Protein AF-0000000066293257 (afdb_homodimer)

Organism: Methanocaldococcus jannaschii (strain ATCC 43067 / DSM 2661 / JAL-1 / JCM 10045 / NBRC 100440) (NCBI:txid243232)

Foldseek 3Di:
DDDCVVVLQVLLVVVLVVQVVHKDWLVVSQVVVVVVVDDSVSNVSSLVVCVVVVQKDWDDDDPIIMIHGD/DDDCVVVLQVLLVVVLVVQVVHKDWLVVSQVVVVVVVDDSVSNVSSLVVCVVVVQKDWDDDDNIIMIHGD

Solvent-accessible surface area (backbone atoms only — not comparable to full-atom values): 7251 Å² total; per-residue (Å²): 118,45,78,41,62,65,57,27,54,52,47,27,53,51,51,54,56,57,30,73,78,37,67,42,37,56,68,54,52,42,53,58,40,39,77,74,69,45,53,64,66,46,51,36,15,9,50,17,30,37,42,67,72,61,49,40,41,47,31,38,46,92,92,40,46,38,36,30,65,99,117,45,76,41,61,65,58,25,52,53,47,26,54,52,50,54,55,59,28,73,78,37,68,43,37,54,68,56,51,42,53,57,40,40,75,74,68,45,55,63,65,45,50,36,16,8,49,17,31,36,43,67,70,61,49,38,42,48,30,40,46,91,93,40,45,40,35,30,66,98

InterPro domains:
  IPR019707 MJ1608-like [PF10771] (1-69)
  IPR036388 Winged helix-like DNA-binding domain superfamily [G3DSA:1.10.10.10] (3-70)

Radius of gyration: 13.83 Å; Cα contacts (8 Å, |Δi|>4): 233; chains: 2; bounding box: 32×34×28 Å

Secondary structure (DSSP, 8-state):
-EE-HHHHHHHHHHHHHHHHT--EEHHHHHHHHHHTT--HHHHHHHHHHHHHTT-EEEEEETTEEEEEE-/-EE-HHHHHHHHHHHHHHHHT--EEHHHHHHHHHHTT--HHHHHHHHHHHHHTT-EEEEEETTEEEEEE-

Structure (mmCIF, N/CA/C/O backbone):
data_AF-0000000066293257-model_v1
#
loop_
_entity.id
_entity.type
_entity.pdbx_description
1 polymer 'Uncharacterized protein MJ1608'
#
loop_
_atom_site.group_PDB
_atom_site.id
_atom_site.type_symbol
_atom_site.label_atom_id
_atom_site.label_alt_id
_atom_site.label_comp_id
_atom_site.label_asym_id
_atom_site.label_entity_id
_atom_site.label_seq_id
_atom_site.pdbx_PDB_ins_code
_atom_site.Cartn_x
_atom_site.Cartn_y
_atom_site.Cartn_z
_atom_site.occupancy
_atom_site.B_iso_or_equiv
_atom_site.auth_seq_id
_atom_site.auth_comp_id
_atom_site.auth_asym_id
_atom_site.auth_atom_id
_atom_site.pdbx_PDB_model_num
ATOM 1 N N . MET A 1 1 ? -10.367 -17.906 -3.75 1 82 1 MET A N 1
ATOM 2 C CA . MET A 1 1 ? -9.578 -16.688 -3.586 1 82 1 MET A CA 1
ATOM 3 C C . MET A 1 1 ? -10.359 -15.461 -4.047 1 82 1 MET A C 1
ATOM 5 O O . MET A 1 1 ? -11.133 -15.539 -5.004 1 82 1 MET A O 1
ATOM 9 N N . GLU A 1 2 ? -10.383 -14.469 -3.176 1 92.44 2 GLU A N 1
ATOM 10 C CA . GLU A 1 2 ? -11.102 -13.234 -3.463 1 92.44 2 GLU A CA 1
ATOM 11 C C . GLU A 1 2 ? -10.148 -12.133 -3.916 1 92.44 2 GLU A C 1
ATOM 13 O O . GLU A 1 2 ? -9.062 -11.969 -3.344 1 92.44 2 GLU A O 1
ATOM 18 N N . ASP A 1 3 ? -10.531 -11.43 -5.047 1 95.06 3 ASP A N 1
ATOM 19 C CA . ASP A 1 3 ? -9.742 -10.289 -5.508 1 95.06 3 ASP A CA 1
ATOM 20 C C . ASP A 1 3 ? -9.969 -9.07 -4.617 1 95.06 3 ASP A C 1
ATOM 22 O O . ASP A 1 3 ? -11.102 -8.625 -4.434 1 95.06 3 ASP A O 1
ATOM 26 N N . MET A 1 4 ? -8.898 -8.531 -4.18 1 95.44 4 MET A N 1
ATOM 27 C CA . MET A 1 4 ? -9 -7.469 -3.182 1 95.44 4 MET A CA 1
ATOM 28 C C . MET A 1 4 ? -8.867 -6.094 -3.83 1 95.44 4 MET A C 1
ATOM 30 O O . MET A 1 4 ? -8.797 -5.078 -3.137 1 95.44 4 MET A O 1
ATOM 34 N N . TRP A 1 5 ? -8.883 -5.98 -5.078 1 95.81 5 TRP A N 1
ATOM 35 C CA . TRP A 1 5 ? -8.688 -4.738 -5.82 1 95.81 5 TRP A CA 1
ATOM 36 C C . TRP A 1 5 ? -9.75 -3.709 -5.449 1 95.81 5 TRP A C 1
ATOM 38 O O . TRP A 1 5 ? -9.438 -2.551 -5.168 1 95.81 5 TRP A O 1
ATOM 48 N N . GLY A 1 6 ? -10.961 -4.113 -5.473 1 95.69 6 GLY A N 1
ATOM 49 C CA . GLY A 1 6 ? -12.047 -3.227 -5.105 1 95.69 6 GLY A CA 1
ATOM 50 C C . GLY A 1 6 ? -11.953 -2.727 -3.676 1 95.69 6 GLY A C 1
ATOM 51 O O . GLY A 1 6 ? -12.234 -1.558 -3.4 1 95.69 6 GLY A O 1
ATOM 52 N N . LYS A 1 7 ? -11.586 -3.617 -2.779 1 96.12 7 LYS A N 1
ATOM 53 C CA . LYS A 1 7 ? -11.461 -3.264 -1.368 1 96.12 7 LYS A CA 1
ATOM 54 C C . LYS A 1 7 ? -10.352 -2.244 -1.151 1 96.12 7 LYS A C 1
ATOM 56 O O . LYS A 1 7 ? -10.492 -1.323 -0.345 1 96.12 7 LYS A O 1
ATOM 61 N N . ILE A 1 8 ? -9.266 -2.426 -1.868 1 97.69 8 ILE A N 1
ATOM 62 C CA . ILE A 1 8 ? -8.156 -1.488 -1.782 1 97.69 8 ILE A CA 1
ATOM 63 C C . ILE A 1 8 ? -8.602 -0.108 -2.256 1 97.69 8 ILE A C 1
ATOM 65 O O . ILE A 1 8 ? -8.336 0.899 -1.598 1 97.69 8 ILE A O 1
ATOM 69 N N . GLY A 1 9 ? -9.305 -0.04 -3.311 1 97.25 9 GLY A N 1
ATOM 70 C CA . GLY A 1 9 ? -9.828 1.212 -3.838 1 97.25 9 GLY A CA 1
ATOM 71 C C . GLY A 1 9 ? -10.812 1.888 -2.906 1 97.25 9 GLY A C 1
ATOM 72 O O . GLY A 1 9 ? -10.766 3.105 -2.723 1 97.25 9 GLY A O 1
ATOM 73 N N . GLU A 1 10 ? -11.68 1.095 -2.416 1 97.44 10 GLU A N 1
ATOM 74 C CA . GLU A 1 10 ? -12.648 1.617 -1.458 1 97.44 10 GLU A CA 1
ATOM 75 C C . GLU A 1 10 ? -11.953 2.217 -0.24 1 97.44 10 GLU A C 1
ATOM 77 O O . GLU A 1 10 ? -12.305 3.314 0.203 1 97.44 10 GLU A O 1
ATOM 82 N N . THR A 1 11 ? -11.039 1.456 0.266 1 98.06 11 THR A N 1
ATOM 83 C CA . THR A 1 11 ? -10.289 1.913 1.431 1 98.06 11 THR A CA 1
ATOM 84 C C . THR A 1 11 ? -9.531 3.197 1.113 1 98.06 11 THR A C 1
ATOM 86 O O . THR A 1 11 ? -9.414 4.086 1.963 1 98.06 11 THR A O 1
ATOM 89 N N . ALA A 1 12 ? -9.047 3.287 -0.083 1 98.19 12 ALA A N 1
ATOM 90 C CA . ALA A 1 12 ? -8.375 4.504 -0.527 1 98.19 12 ALA A CA 1
ATOM 91 C C . ALA A 1 12 ? -9.297 5.715 -0.42 1 98.19 12 ALA A C 1
ATOM 93 O O . ALA A 1 12 ? -8.875 6.789 0.009 1 98.19 12 ALA A O 1
ATOM 94 N N . GLY A 1 13 ? -10.508 5.516 -0.841 1 97.81 13 GLY A N 1
ATOM 95 C CA . GLY A 1 13 ? -11.484 6.586 -0.717 1 97.81 13 GLY A CA 1
ATOM 96 C C . GLY A 1 13 ? -11.695 7.039 0.715 1 97.81 13 GLY A C 1
ATOM 97 O O . GLY A 1 13 ? -11.781 8.234 0.986 1 97.81 13 GLY A O 1
ATOM 98 N N . LYS A 1 14 ? -11.742 6.098 1.569 1 97.81 14 LYS A N 1
ATOM 99 C CA . LYS A 1 14 ? -11.938 6.398 2.984 1 97.81 14 LYS A CA 1
ATOM 100 C C . LYS A 1 14 ? -10.75 7.18 3.547 1 97.81 14 LYS A C 1
ATOM 102 O O . LYS A 1 14 ? -10.93 8.141 4.297 1 97.81 14 LYS A O 1
ATOM 107 N N . ILE A 1 15 ? -9.594 6.773 3.203 1 98.44 15 ILE A N 1
ATOM 108 C CA . ILE A 1 15 ? -8.383 7.434 3.676 1 98.44 15 ILE A CA 1
ATOM 109 C C . ILE A 1 15 ? -8.352 8.875 3.176 1 98.44 15 ILE A C 1
ATOM 111 O O . ILE A 1 15 ? -8.023 9.797 3.932 1 98.44 15 ILE A O 1
ATOM 115 N N . TYR A 1 16 ? -8.688 9.031 1.941 1 98.19 16 TYR A N 1
ATOM 116 C CA . TYR A 1 16 ? -8.711 10.367 1.361 1 98.19 16 TYR A CA 1
ATOM 117 C C . TYR A 1 16 ? -9.625 11.289 2.164 1 98.19 16 TYR A C 1
ATOM 119 O O . TYR A 1 16 ? -9.25 12.422 2.48 1 98.19 16 TYR A O 1
ATOM 127 N N . HIS A 1 17 ? -10.719 10.75 2.533 1 97.5 17 HIS A N 1
ATOM 128 C CA . HIS A 1 17 ? -11.672 11.531 3.312 1 97.5 17 HIS A CA 1
ATOM 129 C C . HIS A 1 17 ? -11.125 11.844 4.699 1 97.5 17 HIS A C 1
ATOM 131 O O . HIS A 1 17 ? -11.297 12.961 5.203 1 97.5 17 HIS A O 1
ATOM 137 N N . LEU A 1 18 ? -10.547 10.883 5.285 1 97.12 18 LEU A N 1
ATOM 138 C CA . LEU A 1 18 ? -9.945 11.07 6.598 1 97.12 18 LEU A CA 1
ATOM 139 C C . LEU A 1 18 ? -8.922 12.195 6.574 1 97.12 18 LEU A C 1
ATOM 141 O O . LEU A 1 18 ? -8.828 12.984 7.52 1 97.12 18 LEU A O 1
ATOM 145 N N . LEU A 1 19 ? -8.219 12.328 5.543 1 97.88 19 LEU A N 1
ATOM 146 C CA . LEU A 1 19 ? -7.121 13.281 5.418 1 97.88 19 LEU A CA 1
ATOM 147 C C . LEU A 1 19 ? -7.648 14.68 5.113 1 97.88 19 LEU A C 1
ATOM 149 O O . LEU A 1 19 ? -6.918 15.664 5.258 1 97.88 19 LEU A O 1
ATOM 153 N N . GLU A 1 20 ? -8.922 14.766 4.625 1 96.75 20 GLU A N 1
ATOM 154 C CA . GLU A 1 20 ? -9.547 16.062 4.426 1 96.75 20 GLU A CA 1
ATOM 155 C C . GLU A 1 20 ? -9.578 16.875 5.727 1 96.75 20 GLU A C 1
ATOM 157 O O . GLU A 1 20 ? -9.547 18.094 5.703 1 96.75 20 GLU A O 1
ATOM 162 N N . GLY A 1 21 ? -9.469 16.172 6.789 1 95.88 21 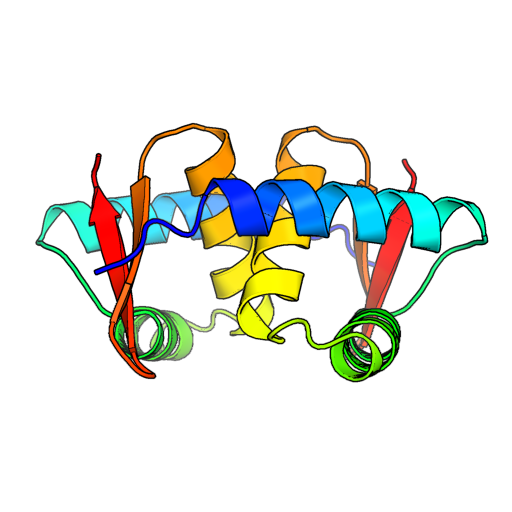GLY A N 1
ATOM 163 C CA . GLY A 1 21 ? -9.492 16.812 8.094 1 95.88 21 GLY A CA 1
ATOM 164 C C . GLY A 1 21 ? -8.117 17.188 8.602 1 95.88 21 GLY A C 1
ATOM 165 O O . GLY A 1 21 ? -7.973 17.719 9.703 1 95.88 21 GLY A O 1
ATOM 166 N N . GLY A 1 22 ? -7.109 16.828 7.914 1 97.25 22 GLY A N 1
ATOM 167 C CA . GLY A 1 22 ? -5.742 17.141 8.297 1 97.25 22 GLY A CA 1
ATOM 168 C C . GLY A 1 22 ? -4.797 15.961 8.141 1 97.25 22 GLY A C 1
ATOM 169 O O . GLY A 1 22 ? -5.242 14.82 7.973 1 97.25 22 GLY A O 1
ATOM 170 N N . GLU A 1 23 ? -3.635 16.359 8.227 1 97.31 23 GLU A N 1
ATOM 171 C CA . GLU A 1 23 ? -2.627 15.305 8.102 1 97.31 23 GLU A CA 1
ATOM 172 C C . GLU A 1 23 ? -2.73 14.305 9.25 1 97.31 23 GLU A C 1
ATOM 174 O O . GLU A 1 23 ? -3.158 14.656 10.352 1 97.31 23 GLU A O 1
ATOM 179 N N . LYS A 1 24 ? -2.393 13.07 8.984 1 97.69 24 LYS A N 1
ATOM 180 C CA . LYS A 1 24 ? -2.406 12 9.984 1 97.69 24 LYS A CA 1
ATOM 181 C C . LYS A 1 24 ? -1.207 11.078 9.812 1 97.69 24 LYS A C 1
ATOM 183 O O . LYS A 1 24 ? -0.649 10.969 8.719 1 97.69 24 LYS A O 1
ATOM 188 N N . SER A 1 25 ? -0.883 10.445 10.914 1 97.5 25 SER A N 1
ATOM 189 C CA . SER A 1 25 ? 0.163 9.438 10.828 1 97.5 25 SER A CA 1
ATOM 190 C C . SER A 1 25 ? -0.392 8.109 10.32 1 97.5 25 SER A C 1
ATOM 192 O O . SER A 1 25 ? -1.592 7.852 10.422 1 97.5 25 SER A O 1
ATOM 194 N N . LEU A 1 26 ? 0.492 7.301 9.758 1 97.12 26 LEU A N 1
ATOM 195 C CA . LEU A 1 26 ? 0.087 5.977 9.297 1 97.12 26 LEU A CA 1
ATOM 196 C C . LEU A 1 26 ? -0.576 5.191 10.422 1 97.12 26 LEU A C 1
ATOM 198 O O . LEU A 1 26 ? -1.618 4.562 10.219 1 97.12 26 LEU A O 1
ATOM 202 N N . SER A 1 27 ? 0.014 5.234 11.609 1 96.69 27 SER A N 1
ATOM 203 C CA . SER A 1 27 ? -0.501 4.512 12.766 1 96.69 27 SER A CA 1
ATOM 204 C C . SER A 1 27 ? -1.906 4.98 13.133 1 96.69 27 SER A C 1
ATOM 206 O O . SER A 1 27 ? -2.758 4.168 13.5 1 96.69 27 SER A O 1
ATOM 208 N N . GLN A 1 28 ? -2.119 6.246 13.031 1 97.44 28 GLN A N 1
ATOM 209 C CA . GLN A 1 28 ? -3.434 6.809 13.328 1 97.44 28 GLN A CA 1
ATOM 210 C C . GLN A 1 28 ? -4.473 6.332 12.312 1 97.44 28 GLN A C 1
ATOM 212 O O . GLN A 1 28 ? -5.582 5.949 12.695 1 97.44 28 GLN A O 1
ATOM 217 N N . ILE A 1 29 ? -4.086 6.383 11.086 1 98.19 29 ILE A N 1
ATOM 218 C CA . ILE A 1 29 ? -4.988 5.957 10.023 1 98.19 29 ILE A CA 1
ATOM 219 C C . ILE A 1 29 ? -5.355 4.488 10.211 1 98.19 29 ILE A C 1
ATOM 221 O O . ILE A 1 29 ? -6.531 4.121 10.156 1 98.19 29 ILE A O 1
ATOM 225 N N . GLU A 1 30 ? -4.359 3.686 10.508 1 97.56 30 GLU A N 1
ATOM 226 C CA . GLU A 1 30 ? -4.59 2.262 10.727 1 97.56 30 GLU A CA 1
ATOM 227 C C . GLU A 1 30 ? -5.535 2.027 11.898 1 97.56 30 GLU A C 1
ATOM 229 O O . GLU A 1 30 ? -6.445 1.199 11.82 1 97.56 30 GLU A O 1
ATOM 234 N N . LYS A 1 31 ? -5.277 2.74 12.938 1 97.88 31 LYS A N 1
ATOM 235 C CA . LYS A 1 31 ? -6.09 2.592 14.148 1 97.88 31 LYS A CA 1
ATOM 236 C C . LYS A 1 31 ? -7.551 2.918 13.867 1 97.88 31 LYS A C 1
ATOM 238 O O . LYS A 1 31 ? -8.445 2.168 14.266 1 97.88 31 LYS A O 1
ATOM 243 N N . ILE A 1 32 ? -7.758 4.008 13.219 1 97.56 32 ILE A N 1
ATOM 244 C CA . ILE A 1 32 ? -9.109 4.48 12.938 1 97.56 32 ILE A CA 1
ATOM 245 C C . ILE A 1 32 ? -9.836 3.475 12.047 1 97.56 32 ILE A C 1
ATOM 247 O O . ILE A 1 32 ? -10.969 3.08 12.336 1 97.56 32 ILE A O 1
ATOM 251 N N . LEU A 1 33 ? -9.188 3.059 11.039 1 97.75 33 LEU A N 1
ATOM 252 C CA . LEU A 1 33 ? -9.836 2.189 10.062 1 97.75 33 LEU A CA 1
ATOM 253 C C . LEU A 1 33 ? -9.984 0.775 10.609 1 97.75 33 LEU A C 1
ATOM 255 O O . LEU A 1 33 ? -10.945 0.076 10.281 1 97.75 33 LEU A O 1
ATOM 259 N N . ARG A 1 34 ? -9.062 0.364 11.445 1 96.81 34 ARG A N 1
ATOM 260 C CA . ARG A 1 34 ? -9.188 -0.933 12.109 1 96.81 34 ARG A CA 1
ATOM 261 C C . ARG A 1 34 ? -10.477 -1.011 12.922 1 96.81 34 ARG A C 1
ATOM 263 O O . ARG A 1 34 ? -11.117 -2.062 12.984 1 96.81 34 ARG A O 1
ATOM 270 N N . LYS A 1 35 ? -10.797 0.047 13.539 1 96.75 35 LYS A N 1
ATOM 271 C CA . LYS A 1 35 ? -12.031 0.117 14.32 1 96.75 35 LYS A CA 1
ATOM 272 C C . LYS A 1 35 ? -13.25 -0.074 13.43 1 96.75 35 LYS A C 1
ATOM 274 O O . LYS A 1 35 ? -14.297 -0.539 13.891 1 96.75 35 LYS A O 1
ATOM 279 N N . GLU A 1 36 ? -13.047 0.324 12.18 1 95.88 36 GLU A N 1
ATOM 280 C CA . GLU A 1 36 ? -14.141 0.194 11.227 1 95.88 36 GLU A CA 1
ATOM 281 C C . GLU A 1 36 ? -14.133 -1.177 10.555 1 95.88 36 GLU A C 1
ATOM 283 O O . GLU A 1 36 ? -14.992 -1.473 9.719 1 95.88 36 GLU A O 1
ATOM 288 N N . GLY A 1 37 ? -13.094 -2.025 10.82 1 94.88 37 GLY A N 1
ATOM 289 C CA . GLY A 1 37 ? -13.055 -3.395 10.336 1 94.88 37 GLY A CA 1
ATOM 290 C C . GLY A 1 37 ? -12.07 -3.594 9.195 1 94.88 37 GLY A C 1
ATOM 291 O O . GLY A 1 37 ? -11.992 -4.684 8.617 1 94.88 37 GLY A O 1
ATOM 292 N N . TYR A 1 38 ? -11.328 -2.592 8.891 1 94.94 38 TYR A N 1
ATOM 293 C CA . TYR A 1 38 ? -10.398 -2.697 7.773 1 94.94 38 TYR A CA 1
ATOM 294 C C . TYR A 1 38 ? -9.078 -3.32 8.219 1 94.94 38 TYR A C 1
ATOM 296 O O . TYR A 1 38 ? -8.594 -3.047 9.32 1 94.94 38 TYR A O 1
ATOM 304 N N . ASN A 1 39 ? -8.617 -4.172 7.363 1 94.81 39 ASN A N 1
ATOM 305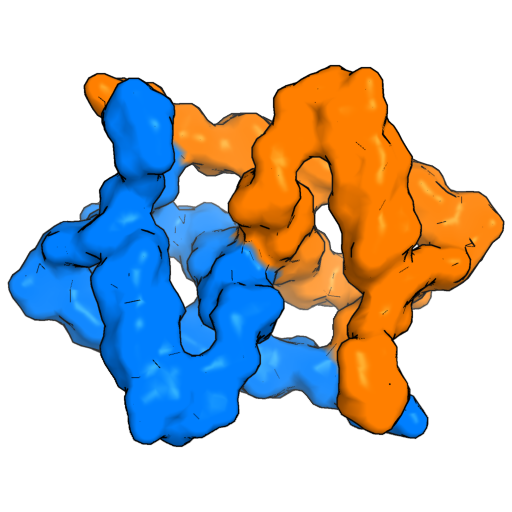 C CA . ASN A 1 39 ? -7.336 -4.824 7.594 1 94.81 39 ASN A CA 1
ATOM 306 C C . ASN A 1 39 ? -6.172 -3.852 7.41 1 94.81 39 ASN A C 1
ATOM 308 O O . ASN A 1 39 ? -6.168 -3.053 6.473 1 94.81 39 ASN A O 1
ATOM 312 N N . SER A 1 40 ? -5.184 -3.984 8.242 1 95.62 40 SER A N 1
ATOM 313 C CA . SER A 1 40 ? -4.035 -3.086 8.219 1 95.62 40 SER A CA 1
ATOM 314 C C . SER A 1 40 ? -3.275 -3.188 6.902 1 95.62 40 SER A C 1
ATOM 316 O O . SER A 1 40 ? -2.77 -2.186 6.391 1 95.62 40 SER A O 1
ATOM 318 N N . ASN A 1 41 ? -3.189 -4.379 6.336 1 96.75 41 ASN A N 1
ATOM 319 C CA . ASN A 1 41 ? -2.508 -4.555 5.059 1 96.75 41 ASN A CA 1
ATOM 320 C C . ASN A 1 41 ? -3.203 -3.781 3.941 1 96.75 41 ASN A C 1
ATOM 322 O O . ASN A 1 41 ? -2.547 -3.102 3.15 1 96.75 41 ASN A O 1
ATOM 326 N N . ILE A 1 42 ? -4.484 -3.838 3.975 1 96.88 42 ILE A N 1
ATOM 327 C CA . ILE A 1 42 ? -5.277 -3.156 2.957 1 96.88 42 ILE A CA 1
ATOM 328 C C . ILE A 1 42 ? -5.094 -1.646 3.088 1 96.88 42 ILE A C 1
ATOM 330 O O . ILE A 1 42 ? -4.996 -0.937 2.084 1 96.88 42 ILE A O 1
ATOM 334 N N . VAL A 1 43 ? -5.039 -1.186 4.281 1 98.25 43 VAL A N 1
ATOM 335 C CA . VAL A 1 43 ? -4.883 0.241 4.543 1 98.25 43 VAL A CA 1
ATOM 336 C C . VAL A 1 43 ? -3.586 0.745 3.916 1 98.25 43 VAL A C 1
ATOM 338 O O . VAL A 1 43 ? -3.582 1.755 3.207 1 98.25 43 VAL A O 1
ATOM 341 N N . LYS A 1 44 ? -2.551 0.015 4.109 1 98 44 LYS A N 1
ATOM 342 C CA . LYS A 1 44 ? -1.258 0.415 3.564 1 98 44 LYS A CA 1
ATOM 343 C C . LYS A 1 44 ? -1.258 0.342 2.041 1 98 44 LYS A C 1
ATOM 345 O O . LYS A 1 44 ? -0.704 1.217 1.372 1 98 44 LYS A O 1
ATOM 350 N N . MET A 1 45 ? -1.91 -0.626 1.512 1 98.25 45 MET A N 1
ATOM 351 C CA . MET A 1 45 ? -2.02 -0.743 0.06 1 98.25 45 MET A CA 1
ATOM 352 C C . MET A 1 45 ? -2.842 0.404 -0.517 1 98.25 45 MET A C 1
ATOM 354 O O . MET A 1 45 ? -2.516 0.934 -1.581 1 98.25 45 MET A O 1
ATOM 358 N N . ALA A 1 46 ? -3.861 0.771 0.197 1 98.38 46 ALA A N 1
ATOM 359 C CA . ALA A 1 46 ? -4.715 1.879 -0.224 1 98.38 46 ALA A CA 1
ATOM 360 C C . ALA A 1 46 ? -3.938 3.191 -0.252 1 98.38 46 ALA A C 1
ATOM 362 O O . ALA A 1 46 ? -4.172 4.043 -1.112 1 98.38 46 ALA A O 1
ATOM 363 N N . ILE A 1 47 ? -3.074 3.318 0.703 1 98.38 47 ILE A N 1
ATOM 364 C CA . ILE A 1 47 ? -2.221 4.504 0.713 1 98.38 47 ILE A CA 1
ATOM 365 C C . ILE A 1 47 ? -1.352 4.523 -0.543 1 98.38 47 ILE A C 1
ATOM 367 O O . ILE A 1 47 ? -1.194 5.57 -1.179 1 98.38 47 ILE A O 1
ATOM 371 N N . GLY A 1 48 ? -0.77 3.434 -0.914 1 98.06 48 GLY A N 1
ATOM 372 C CA . GLY A 1 48 ? -0.015 3.342 -2.152 1 98.06 48 GLY A CA 1
ATOM 373 C C . GLY A 1 48 ? -0.829 3.719 -3.377 1 98.06 48 GLY A C 1
ATOM 374 O O . GLY A 1 48 ? -0.321 4.379 -4.285 1 98.06 48 GLY A O 1
ATOM 375 N N . TRP A 1 49 ? -2.02 3.279 -3.387 1 97.5 49 TRP A N 1
ATOM 376 C CA . TRP A 1 49 ? -2.971 3.602 -4.445 1 97.5 49 TRP A CA 1
ATOM 377 C C . TRP A 1 49 ? -3.121 5.109 -4.602 1 97.5 49 TRP A C 1
ATOM 379 O O . TRP A 1 49 ? -2.975 5.645 -5.703 1 97.5 49 TRP A O 1
ATOM 389 N N . LEU A 1 50 ? -3.377 5.742 -3.547 1 98 50 LEU A N 1
ATOM 390 C CA . LEU A 1 50 ? -3.555 7.191 -3.541 1 98 50 LEU A CA 1
ATOM 391 C C . LEU A 1 50 ? -2.262 7.898 -3.936 1 98 50 LEU A C 1
ATOM 393 O O . LEU A 1 50 ? -2.295 8.945 -4.582 1 98 50 LEU A O 1
ATOM 397 N N . ALA A 1 51 ? -1.158 7.293 -3.496 1 96.94 51 ALA A N 1
ATOM 398 C CA . ALA A 1 51 ? 0.138 7.852 -3.869 1 96.94 51 ALA A CA 1
ATOM 399 C C . ALA A 1 51 ? 0.327 7.836 -5.383 1 96.94 51 ALA A C 1
ATOM 401 O O . ALA A 1 51 ? 0.816 8.812 -5.965 1 96.94 51 ALA A O 1
ATOM 402 N N . ARG A 1 52 ? -0.08 6.789 -6 1 96.44 52 ARG A N 1
ATOM 403 C CA . ARG A 1 52 ? 0.034 6.652 -7.449 1 96.44 52 ARG A CA 1
ATOM 404 C C . ARG A 1 52 ? -0.849 7.672 -8.164 1 96.44 52 ARG A C 1
ATOM 406 O O . ARG A 1 52 ? -0.484 8.172 -9.234 1 96.44 52 ARG A O 1
ATOM 413 N N . GLU A 1 53 ? -1.957 7.961 -7.645 1 95.88 53 GLU A N 1
ATOM 414 C CA . GLU A 1 53 ? -2.879 8.938 -8.211 1 95.88 53 GLU A CA 1
ATOM 415 C C . GLU A 1 53 ? -2.398 10.367 -7.957 1 95.88 53 GLU A C 1
ATOM 417 O O . GLU A 1 53 ? -3.016 11.328 -8.422 1 95.88 53 GLU A O 1
ATOM 422 N N . ASP A 1 54 ? -1.289 10.469 -7.145 1 95.31 54 ASP A N 1
ATOM 423 C CA . ASP A 1 54 ? -0.685 11.75 -6.809 1 95.31 54 ASP A CA 1
ATOM 424 C C . ASP A 1 54 ? -1.654 12.625 -6.012 1 95.31 54 ASP A C 1
ATOM 426 O O . ASP A 1 54 ? -1.715 13.836 -6.215 1 95.31 54 ASP A O 1
ATOM 430 N N . LYS A 1 55 ? -2.436 12.039 -5.109 1 96.38 55 LYS A N 1
ATOM 431 C CA . LYS A 1 55 ? -3.436 12.75 -4.32 1 96.38 55 LYS A CA 1
ATOM 432 C C . LYS A 1 55 ? -2.934 13.016 -2.904 1 96.38 55 LYS A C 1
ATOM 434 O O . LYS A 1 55 ? -3.492 13.844 -2.186 1 96.38 55 LYS A O 1
ATOM 439 N N . ILE A 1 56 ? -1.878 12.289 -2.568 1 97.69 56 ILE A N 1
ATOM 440 C CA . ILE A 1 56 ? -1.399 12.414 -1.196 1 97.69 56 ILE A CA 1
ATOM 441 C C . ILE A 1 56 ? 0.121 12.555 -1.19 1 97.69 56 ILE A C 1
ATOM 443 O O . ILE A 1 56 ? 0.786 12.219 -2.174 1 97.69 56 ILE A O 1
ATOM 447 N N . PHE A 1 57 ? 0.605 13.086 -0.093 1 97.44 57 PHE A N 1
ATOM 448 C CA . PHE A 1 57 ? 2.023 13.07 0.243 1 97.44 57 PHE A CA 1
ATOM 449 C C . PHE A 1 57 ? 2.312 12.039 1.328 1 97.44 57 PHE A C 1
ATOM 451 O O . PHE A 1 57 ? 1.615 11.984 2.344 1 97.44 57 PHE A O 1
ATOM 458 N N . VAL A 1 58 ? 3.201 11.203 1.072 1 97.38 58 VAL A N 1
ATOM 459 C CA . VAL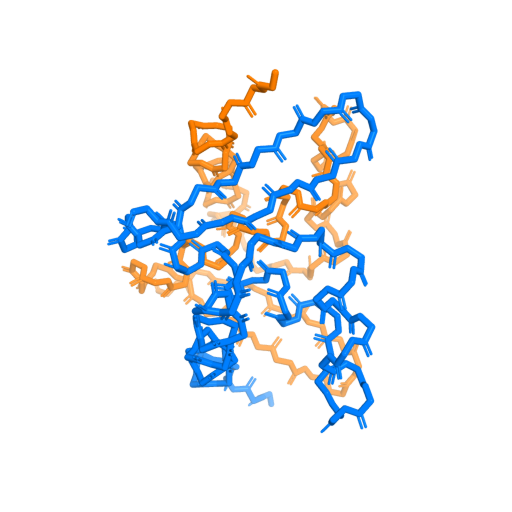 A 1 58 ? 3.686 10.258 2.074 1 97.38 58 VAL A CA 1
ATOM 460 C C . VAL A 1 58 ? 5.062 10.695 2.572 1 97.38 58 VAL A C 1
ATOM 462 O O . VAL A 1 58 ? 6.043 10.648 1.826 1 97.38 58 VAL A O 1
ATOM 465 N N . LEU A 1 59 ? 5.094 11.055 3.826 1 97.25 59 LEU A N 1
ATOM 466 C CA . LEU A 1 59 ? 6.312 11.609 4.395 1 97.25 59 LEU A CA 1
ATOM 467 C C . LEU A 1 59 ? 6.816 10.75 5.551 1 97.25 59 LEU A C 1
ATOM 469 O O . LEU A 1 59 ? 6.023 10.133 6.262 1 97.25 59 LEU A O 1
ATOM 473 N N . LYS A 1 60 ? 8.039 10.672 5.672 1 94.69 60 LYS A N 1
ATOM 474 C CA . LYS A 1 60 ? 8.648 9.945 6.785 1 94.69 60 LYS A CA 1
ATOM 475 C C . LYS A 1 60 ? 9.562 10.859 7.598 1 94.69 60 LYS A C 1
ATOM 477 O O . LYS A 1 60 ? 10.438 11.531 7.039 1 94.69 60 LYS A O 1
ATOM 482 N N . ASP A 1 61 ? 9.188 10.992 8.852 1 89.5 61 ASP A N 1
ATOM 483 C CA . ASP A 1 61 ? 10 11.727 9.812 1 89.5 61 ASP A CA 1
ATOM 484 C C . ASP A 1 61 ? 10.547 10.797 10.898 1 89.5 61 ASP A C 1
ATOM 486 O O . ASP A 1 61 ? 9.797 10.336 11.758 1 89.5 61 ASP A O 1
ATOM 490 N N . ASP A 1 62 ? 11.883 10.68 10.859 1 88.62 62 ASP A N 1
ATOM 491 C CA . ASP A 1 62 ? 12.484 9.703 11.758 1 88.62 62 ASP A CA 1
ATOM 492 C C . ASP A 1 62 ? 11.797 8.344 11.641 1 88.62 62 ASP A C 1
ATOM 494 O O . ASP A 1 62 ? 11.836 7.715 10.578 1 88.62 62 ASP A O 1
ATOM 498 N N . LYS A 1 63 ? 11.078 7.879 12.547 1 83.62 63 LYS A N 1
ATOM 499 C CA . LYS A 1 63 ? 10.453 6.562 12.5 1 83.62 63 LYS A CA 1
ATOM 500 C C . LYS A 1 63 ? 8.938 6.676 12.32 1 83.62 63 LYS A C 1
ATOM 502 O O . LYS A 1 63 ? 8.234 5.664 12.312 1 83.62 63 LYS A O 1
ATOM 507 N N . LYS A 1 64 ? 8.617 7.934 12.031 1 92.62 64 LYS A N 1
ATOM 508 C CA . LYS A 1 64 ? 7.18 8.148 11.93 1 92.62 64 LYS A CA 1
ATOM 509 C C . LYS A 1 64 ? 6.77 8.477 10.5 1 92.62 64 LYS A C 1
ATOM 511 O O . LYS A 1 64 ? 7.465 9.219 9.805 1 92.62 64 LYS A O 1
ATOM 516 N N . TRP A 1 65 ? 5.652 7.871 10.102 1 96.12 65 TRP A N 1
ATOM 517 C CA . TRP A 1 65 ? 5.086 8.148 8.781 1 96.12 65 TRP A CA 1
ATOM 518 C C . TRP A 1 65 ? 3.932 9.141 8.891 1 96.12 65 TRP A C 1
ATOM 520 O O . TRP A 1 65 ? 3.021 8.969 9.703 1 96.12 65 TRP A O 1
ATOM 530 N N . VAL A 1 66 ? 4.023 10.172 8.062 1 97.25 66 VAL A N 1
ATOM 531 C CA . VAL A 1 66 ? 2.971 11.18 8.031 1 97.25 66 VAL A CA 1
ATOM 532 C C . VAL A 1 66 ? 2.361 11.25 6.629 1 97.25 66 VAL A C 1
ATOM 534 O O . VAL A 1 66 ? 3.084 11.336 5.633 1 97.25 66 VAL A O 1
ATOM 537 N N . ILE A 1 67 ? 1.062 11.219 6.582 1 98.31 67 ILE A N 1
ATOM 538 C CA . ILE A 1 67 ? 0.341 11.258 5.316 1 98.31 67 ILE A CA 1
ATOM 539 C C . ILE A 1 67 ? -0.543 12.508 5.266 1 98.31 67 ILE A C 1
ATOM 541 O O . ILE A 1 67 ? -1.227 12.828 6.242 1 98.31 67 ILE A O 1
ATOM 545 N N . LYS A 1 68 ? -0.512 13.156 4.219 1 97.75 68 LYS A N 1
ATOM 546 C CA . LYS A 1 68 ? -1.352 14.344 4.047 1 97.75 68 LYS A CA 1
ATOM 547 C C . LYS A 1 68 ? -1.815 14.484 2.6 1 97.75 68 LYS A C 1
ATOM 549 O O . LYS A 1 68 ? -1.237 13.875 1.695 1 97.75 68 LYS A O 1
ATOM 554 N N . LEU A 1 69 ? -2.801 15.25 2.422 1 97.5 69 LEU A N 1
ATOM 555 C CA . LEU A 1 69 ? -3.291 15.508 1.072 1 97.5 69 LEU A CA 1
ATOM 556 C C . LEU A 1 69 ? -2.324 16.406 0.303 1 97.5 69 LEU A C 1
ATOM 558 O O . LEU A 1 69 ? -1.657 17.25 0.894 1 97.5 69 LEU A O 1
ATOM 562 N N . LYS A 1 70 ? -2.275 16.109 -0.926 1 94.38 70 LYS A N 1
ATOM 563 C CA . LYS A 1 70 ? -1.473 16.969 -1.792 1 94.38 70 LYS A CA 1
ATOM 564 C C . LYS A 1 70 ? -2.232 18.234 -2.162 1 94.38 70 LYS A C 1
ATOM 566 O O . LYS A 1 70 ? -3.451 18.203 -2.352 1 94.38 70 LYS A O 1
ATOM 571 N N . MET B 1 1 ? 11.461 16.203 6.926 1 81.75 1 MET B N 1
ATOM 572 C CA . MET B 1 1 ? 10.578 15.172 6.41 1 81.75 1 MET B CA 1
ATOM 573 C C . MET B 1 1 ? 10.922 14.828 4.965 1 81.75 1 MET B C 1
ATOM 575 O O . MET B 1 1 ? 11.305 15.703 4.188 1 81.75 1 MET B O 1
ATOM 579 N N . GLU B 1 2 ? 11.094 13.539 4.75 1 92.06 2 GLU B N 1
ATOM 580 C CA . GLU B 1 2 ? 11.438 13.047 3.422 1 92.06 2 GLU B CA 1
ATOM 581 C C . GLU B 1 2 ? 10.219 12.477 2.707 1 92.06 2 GLU B C 1
ATOM 583 O O . GLU B 1 2 ? 9.414 11.766 3.312 1 92.06 2 GLU B O 1
ATOM 588 N N . ASP B 1 3 ? 10.039 12.883 1.394 1 94.5 3 ASP B N 1
ATOM 589 C CA . ASP B 1 3 ? 8.961 12.328 0.581 1 94.5 3 ASP B CA 1
ATOM 590 C C . ASP B 1 3 ? 9.289 10.898 0.139 1 94.5 3 ASP B C 1
ATOM 592 O O . ASP B 1 3 ? 10.344 10.656 -0.458 1 94.5 3 ASP B O 1
ATOM 596 N N . MET B 1 4 ? 8.359 10.062 0.364 1 95 4 MET B N 1
ATOM 597 C CA . MET B 1 4 ? 8.633 8.648 0.15 1 95 4 MET B CA 1
ATOM 598 C C . MET B 1 4 ? 8.062 8.172 -1.181 1 95 4 MET B C 1
ATOM 600 O O . MET B 1 4 ? 8.086 6.98 -1.483 1 95 4 MET B O 1
ATOM 604 N N . TRP B 1 5 ? 7.613 9 -2.006 1 95.12 5 TRP B N 1
ATOM 605 C CA . TRP B 1 5 ? 6.961 8.672 -3.27 1 95.12 5 TRP B CA 1
ATOM 606 C C . TRP B 1 5 ? 7.906 7.898 -4.188 1 95.12 5 TRP B C 1
ATOM 608 O O . TRP B 1 5 ? 7.527 6.863 -4.746 1 95.12 5 TRP B O 1
ATOM 618 N N . GLY B 1 6 ? 9.07 8.398 -4.336 1 95.12 6 GLY B N 1
ATOM 619 C CA . GLY B 1 6 ? 10.07 7.727 -5.156 1 95.12 6 GLY B CA 1
ATOM 620 C C . GLY B 1 6 ? 10.406 6.336 -4.652 1 95.12 6 GLY B C 1
ATOM 621 O O . GLY B 1 6 ? 10.562 5.402 -5.445 1 95.12 6 GLY B O 1
ATOM 622 N N . LYS B 1 7 ? 10.539 6.215 -3.342 1 95.94 7 LYS B N 1
ATOM 623 C CA . LYS B 1 7 ? 10.875 4.93 -2.73 1 95.94 7 LYS B CA 1
ATOM 624 C C . LYS B 1 7 ? 9.758 3.91 -2.947 1 95.94 7 LYS B C 1
ATOM 626 O O . LYS B 1 7 ? 10.023 2.734 -3.205 1 95.94 7 LYS B O 1
ATOM 631 N N . ILE B 1 8 ? 8.555 4.367 -2.842 1 97.56 8 ILE B N 1
ATOM 632 C CA . ILE B 1 8 ? 7.402 3.498 -3.07 1 97.56 8 ILE B CA 1
ATOM 633 C C . ILE B 1 8 ? 7.41 3 -4.516 1 97.56 8 ILE B C 1
ATOM 635 O O . ILE B 1 8 ? 7.23 1.806 -4.766 1 97.56 8 ILE B O 1
ATOM 639 N N . GLY B 1 9 ? 7.664 3.836 -5.438 1 97 9 GLY B N 1
ATOM 640 C CA . GLY B 1 9 ? 7.738 3.475 -6.844 1 97 9 GLY B CA 1
ATOM 641 C C . GLY B 1 9 ? 8.867 2.51 -7.152 1 97 9 GLY B C 1
ATOM 642 O O . GLY B 1 9 ? 8.688 1.56 -7.918 1 97 9 GLY B O 1
ATOM 643 N N . GLU B 1 10 ? 9.977 2.832 -6.605 1 97.31 10 GLU B N 1
ATOM 644 C CA . GLU B 1 10 ? 11.125 1.947 -6.781 1 97.31 10 GLU B CA 1
ATOM 645 C C . GLU B 1 10 ? 10.828 0.545 -6.254 1 97.31 10 GLU B C 1
ATOM 647 O O . GLU B 1 10 ? 11.117 -0.449 -6.922 1 97.31 10 GLU B O 1
ATOM 652 N N . THR B 1 11 ? 10.305 0.536 -5.078 1 98 11 THR B N 1
ATOM 653 C CA . THR B 1 11 ? 9.953 -0.739 -4.461 1 98 11 THR B CA 1
ATOM 654 C C . THR B 1 11 ? 8.93 -1.487 -5.305 1 98 11 THR B C 1
ATOM 656 O O . THR B 1 11 ? 8.984 -2.713 -5.418 1 98 11 THR B O 1
ATOM 659 N N . ALA B 1 12 ? 8.031 -0.766 -5.883 1 98.19 12 ALA B N 1
ATOM 660 C CA . ALA B 1 12 ? 7.047 -1.36 -6.781 1 98.19 12 ALA B CA 1
ATOM 661 C C . ALA B 1 12 ? 7.723 -2.09 -7.938 1 98.19 12 ALA B C 1
ATOM 663 O O . ALA B 1 12 ? 7.305 -3.188 -8.312 1 98.19 12 ALA B O 1
ATOM 664 N N . GLY B 1 13 ? 8.711 -1.45 -8.477 1 97.81 13 GLY B N 1
ATOM 665 C CA . GLY B 1 13 ? 9.469 -2.09 -9.539 1 97.81 13 GLY B CA 1
ATOM 666 C C . GLY B 1 13 ? 10.102 -3.4 -9.117 1 97.81 13 GLY B C 1
ATOM 667 O O . GLY B 1 13 ? 10.078 -4.383 -9.867 1 97.81 13 GLY B O 1
ATOM 668 N N . LYS B 1 14 ? 10.625 -3.379 -7.949 1 97.81 14 LYS B N 1
ATOM 669 C CA . LYS B 1 14 ? 11.258 -4.578 -7.418 1 97.81 14 LYS B CA 1
ATOM 670 C C . LYS B 1 14 ? 10.242 -5.703 -7.227 1 97.81 14 LYS B C 1
ATOM 672 O O . LYS B 1 14 ? 10.516 -6.859 -7.559 1 97.81 14 LYS B O 1
ATOM 677 N N . ILE B 1 15 ? 9.141 -5.371 -6.715 1 98.44 15 ILE B N 1
ATOM 678 C CA . ILE B 1 15 ? 8.086 -6.352 -6.477 1 98.44 15 ILE B CA 1
ATOM 679 C C . ILE B 1 15 ? 7.629 -6.953 -7.805 1 98.44 15 ILE B C 1
ATOM 681 O O . ILE B 1 15 ? 7.453 -8.172 -7.918 1 98.44 15 ILE B O 1
ATOM 685 N N . TYR B 1 16 ? 7.453 -6.113 -8.75 1 98.25 16 TYR B N 1
ATOM 686 C CA . TYR B 1 16 ? 7.043 -6.574 -10.07 1 98.25 16 TYR B CA 1
ATOM 687 C C . TYR B 1 16 ? 8.008 -7.621 -10.609 1 98.25 16 TYR B C 1
ATOM 689 O O . TYR B 1 16 ? 7.586 -8.664 -11.117 1 98.25 16 TYR B O 1
ATOM 697 N N . HIS B 1 17 ? 9.242 -7.348 -10.414 1 97.56 17 HIS B N 1
ATOM 698 C CA . HIS B 1 17 ? 10.266 -8.273 -10.875 1 97.56 17 HIS B CA 1
ATOM 699 C C . HIS B 1 17 ? 10.211 -9.586 -10.102 1 97.56 17 HIS B C 1
ATOM 701 O O . HIS B 1 17 ? 10.359 -10.664 -10.688 1 97.56 17 HIS B O 1
ATOM 707 N N . LEU B 1 18 ? 10.062 -9.469 -8.844 1 97.19 18 LEU B N 1
ATOM 708 C CA . LEU B 1 18 ? 9.961 -10.656 -8 1 97.19 18 LEU B CA 1
ATOM 709 C C . LEU B 1 18 ? 8.82 -11.562 -8.461 1 97.19 18 LEU B C 1
ATOM 711 O O . LEU B 1 18 ? 8.953 -12.789 -8.445 1 97.19 18 LEU B O 1
ATOM 715 N N . LEU B 1 19 ? 7.789 -11.016 -8.906 1 97.94 19 LEU B N 1
ATOM 716 C CA . LEU B 1 19 ? 6.574 -11.742 -9.266 1 97.94 19 LEU B CA 1
ATOM 717 C C . LEU B 1 19 ? 6.707 -12.359 -10.656 1 97.94 19 LEU B C 1
ATOM 719 O O . LEU B 1 19 ? 5.93 -13.242 -11.023 1 97.94 19 LEU B O 1
ATOM 723 N N . GLU B 1 20 ? 7.68 -11.844 -11.461 1 96.75 20 GLU B N 1
ATOM 724 C CA . GLU B 1 20 ? 7.957 -12.461 -12.758 1 96.75 20 GLU B CA 1
ATOM 725 C C . GLU B 1 20 ? 8.32 -13.938 -12.602 1 96.75 20 GLU B C 1
ATOM 727 O O . GLU B 1 20 ? 8.07 -14.742 -13.492 1 96.75 20 GLU B O 1
ATOM 732 N N . GLY B 1 21 ? 8.742 -14.266 -11.43 1 95.94 21 GLY B N 1
ATOM 733 C CA . GLY B 1 21 ? 9.125 -15.641 -11.148 1 95.94 21 GLY B CA 1
ATOM 734 C C . GLY B 1 21 ? 7.984 -16.484 -10.617 1 95.94 21 GLY B C 1
ATOM 735 O O . GLY B 1 21 ? 8.164 -17.672 -10.32 1 95.94 21 GLY B O 1
ATOM 736 N N . GLY B 1 22 ? 6.883 -15.914 -10.406 1 97.25 22 GLY B N 1
ATOM 737 C CA . GLY B 1 22 ? 5.719 -16.625 -9.906 1 97.25 22 GLY B CA 1
ATOM 738 C C . GLY B 1 22 ? 4.996 -15.883 -8.797 1 97.25 22 GLY B C 1
ATOM 739 O O . GLY B 1 22 ? 5.535 -14.938 -8.227 1 97.25 22 GLY B O 1
ATOM 740 N N . GLU B 1 23 ? 3.891 -16.406 -8.602 1 97.31 23 GLU B N 1
ATOM 741 C CA . GLU B 1 23 ? 3.1 -15.797 -7.539 1 97.31 23 GLU B CA 1
ATOM 742 C C . GLU B 1 23 ? 3.781 -15.953 -6.18 1 97.31 23 GLU B C 1
ATOM 744 O O . GLU B 1 23 ? 4.516 -16.922 -5.957 1 97.31 23 GLU B O 1
ATOM 749 N N . LYS B 1 24 ? 3.586 -14.992 -5.312 1 97.69 24 LYS B N 1
ATOM 750 C CA . LYS B 1 24 ? 4.145 -15.008 -3.963 1 97.69 24 LYS B CA 1
ATOM 751 C C . LYS B 1 24 ? 3.139 -14.469 -2.947 1 97.69 24 LYS B C 1
ATOM 753 O O . LYS B 1 24 ? 2.246 -13.695 -3.299 1 97.69 24 LYS B O 1
ATOM 758 N N . SER B 1 25 ? 3.344 -14.906 -1.729 1 97.56 25 SER B N 1
ATOM 759 C CA . SER B 1 25 ? 2.527 -14.352 -0.656 1 97.56 25 SER B CA 1
ATOM 760 C C . SER B 1 25 ? 3.07 -13 -0.195 1 97.56 25 SER B C 1
ATOM 762 O O . SER B 1 25 ? 4.25 -12.703 -0.39 1 97.56 25 SER B O 1
ATOM 764 N N . LEU B 1 26 ? 2.195 -12.203 0.388 1 97.25 26 LEU B N 1
ATOM 765 C CA . LEU B 1 26 ? 2.621 -10.922 0.935 1 97.25 26 LEU B CA 1
ATOM 766 C C . LEU B 1 26 ? 3.773 -11.102 1.917 1 97.25 26 LEU B C 1
ATOM 768 O O . LEU B 1 26 ? 4.758 -10.359 1.871 1 97.25 26 LEU B O 1
ATOM 772 N N . SER B 1 27 ? 3.664 -12.094 2.785 1 96.69 27 SER B N 1
ATOM 773 C CA . SER B 1 27 ? 4.684 -12.375 3.793 1 96.69 27 SER B CA 1
ATOM 774 C C . SER B 1 27 ? 6.023 -12.711 3.148 1 96.69 27 SER B C 1
ATOM 776 O O . SER B 1 27 ? 7.074 -12.297 3.639 1 96.69 27 SER B O 1
ATOM 778 N N . GLN B 1 28 ? 5.965 -13.43 2.09 1 97.5 28 GLN B N 1
ATOM 779 C CA . GLN B 1 28 ? 7.18 -13.797 1.37 1 97.5 28 GLN B CA 1
ATOM 780 C C . GLN B 1 28 ? 7.844 -12.57 0.751 1 97.5 28 GLN B C 1
ATOM 782 O O . GLN B 1 28 ? 9.062 -12.406 0.84 1 97.5 28 GLN B O 1
ATOM 787 N N . ILE B 1 29 ? 7.023 -11.789 0.147 1 98.25 29 ILE B N 1
ATOM 788 C CA . ILE B 1 29 ? 7.531 -10.578 -0.49 1 98.25 29 ILE B CA 1
ATOM 789 C C . ILE B 1 29 ? 8.188 -9.672 0.557 1 98.25 29 ILE B C 1
ATOM 791 O O . ILE B 1 29 ? 9.305 -9.195 0.36 1 98.25 29 ILE B O 1
ATOM 795 N N . GLU B 1 30 ? 7.527 -9.523 1.675 1 97.62 30 GLU B N 1
ATOM 796 C CA . GLU B 1 30 ? 8.062 -8.695 2.754 1 97.62 30 GLU B CA 1
ATOM 797 C C . GLU B 1 30 ? 9.391 -9.242 3.262 1 97.62 30 GLU B C 1
ATOM 799 O O . GLU B 1 30 ? 10.336 -8.477 3.484 1 97.62 30 GLU B O 1
ATOM 804 N N . LYS B 1 31 ? 9.414 -10.508 3.436 1 97.88 31 LYS B N 1
ATOM 805 C CA . LYS B 1 31 ? 10.625 -11.148 3.947 1 97.88 31 LYS B CA 1
ATOM 806 C C . LYS B 1 31 ? 11.805 -10.922 3.014 1 97.88 31 LYS B C 1
ATOM 808 O O . LYS B 1 31 ? 12.898 -10.555 3.461 1 97.88 31 LYS B O 1
ATOM 813 N N . ILE B 1 32 ? 11.578 -11.141 1.766 1 97.62 32 ILE B N 1
ATOM 814 C CA . ILE B 1 32 ? 12.633 -11.023 0.763 1 97.62 32 ILE B CA 1
ATOM 815 C C . ILE B 1 32 ? 13.141 -9.586 0.713 1 97.62 32 I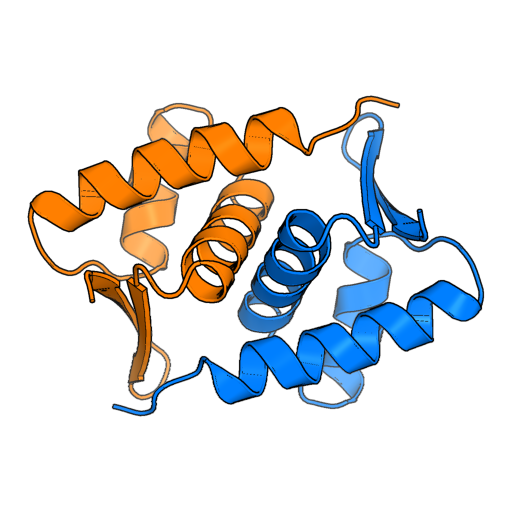LE B C 1
ATOM 817 O O . ILE B 1 32 ? 14.352 -9.344 0.749 1 97.62 32 ILE B O 1
ATOM 821 N N . LEU B 1 33 ? 12.25 -8.6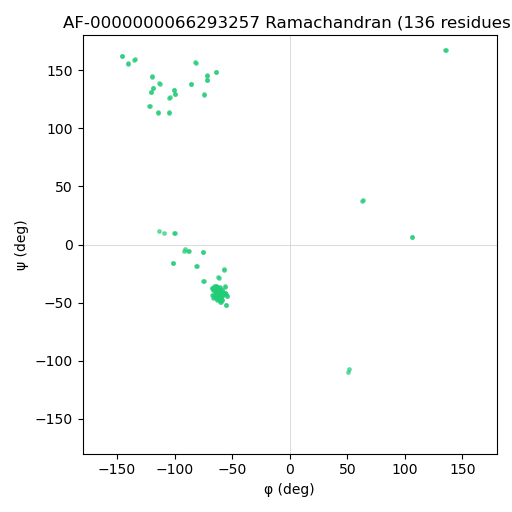88 0.666 1 97.75 33 LEU B N 1
ATOM 822 C CA . LEU B 1 33 ? 12.641 -7.289 0.493 1 97.75 33 LEU B CA 1
ATOM 823 C C . LEU B 1 33 ? 13.219 -6.723 1.784 1 97.75 33 LEU B C 1
ATOM 825 O O . LEU B 1 33 ? 14.102 -5.859 1.747 1 97.75 33 LEU B O 1
ATOM 829 N N . ARG B 1 34 ? 12.75 -7.211 2.902 1 96.81 34 ARG B N 1
ATOM 830 C CA . ARG B 1 34 ? 13.328 -6.809 4.184 1 96.81 34 ARG B CA 1
ATOM 831 C C . ARG B 1 34 ? 14.812 -7.133 4.242 1 96.81 34 ARG B C 1
ATOM 833 O O . ARG B 1 34 ? 15.602 -6.367 4.801 1 96.81 34 ARG B O 1
ATOM 840 N N . LYS B 1 35 ? 15.148 -8.219 3.729 1 96.81 35 LYS B N 1
ATOM 841 C CA . LYS B 1 35 ? 16.547 -8.625 3.674 1 96.81 35 LYS B CA 1
ATOM 842 C C . LYS B 1 35 ? 17.375 -7.648 2.846 1 96.81 35 LYS B C 1
ATOM 844 O O . LYS B 1 35 ? 18.578 -7.496 3.07 1 96.81 35 LYS B O 1
ATOM 849 N N . GLU B 1 36 ? 16.656 -7.051 1.908 1 95.88 36 GLU B N 1
ATOM 850 C CA . GLU B 1 36 ? 17.328 -6.086 1.043 1 95.88 36 GLU B CA 1
ATOM 851 C C . GLU B 1 36 ? 17.312 -4.688 1.652 1 95.88 36 GLU B C 1
ATOM 853 O O . GLU B 1 36 ? 17.844 -3.738 1.065 1 95.88 36 GLU B O 1
ATOM 858 N N . GLY B 1 37 ? 16.609 -4.488 2.791 1 94.88 37 GLY B N 1
ATOM 859 C CA . GLY B 1 37 ? 16.625 -3.227 3.514 1 94.88 37 GLY B CA 1
ATOM 860 C C . GLY B 1 37 ? 15.336 -2.43 3.355 1 94.88 37 GLY B C 1
ATOM 861 O O . GLY B 1 37 ? 15.242 -1.303 3.844 1 94.88 37 GLY B O 1
ATOM 862 N N . TYR B 1 38 ? 14.383 -3.006 2.729 1 94.81 38 TYR B N 1
ATOM 863 C CA . TYR B 1 38 ? 13.133 -2.277 2.498 1 94.81 38 TYR B CA 1
ATOM 864 C C . TYR B 1 38 ? 12.203 -2.406 3.691 1 94.81 38 TYR B C 1
ATOM 866 O O . TYR B 1 38 ? 12.117 -3.471 4.312 1 94.81 38 TYR B O 1
ATOM 874 N N . ASN B 1 39 ? 11.609 -1.293 3.986 1 94.88 39 ASN B N 1
ATOM 875 C CA . ASN B 1 39 ? 10.625 -1.24 5.066 1 94.88 39 ASN B CA 1
ATOM 876 C C . ASN B 1 39 ? 9.328 -1.942 4.676 1 94.88 39 ASN B C 1
ATOM 878 O O . ASN B 1 39 ? 8.844 -1.786 3.555 1 94.88 39 ASN B O 1
ATOM 882 N N . SER B 1 40 ? 8.75 -2.637 5.633 1 95.62 40 SER B N 1
ATOM 883 C CA . SER B 1 40 ? 7.543 -3.414 5.387 1 95.62 40 SER B CA 1
ATOM 884 C C . SER B 1 40 ? 6.379 -2.514 4.977 1 95.62 40 SER B C 1
ATOM 886 O O . SER B 1 40 ? 5.562 -2.891 4.137 1 95.62 40 SER B O 1
ATOM 888 N N . ASN B 1 41 ? 6.293 -1.328 5.555 1 96.69 41 ASN B N 1
ATOM 889 C CA . ASN B 1 41 ? 5.23 -0.397 5.191 1 96.69 41 ASN B CA 1
ATOM 890 C C . ASN B 1 41 ? 5.328 0.021 3.727 1 96.69 41 ASN B C 1
ATOM 892 O O . ASN B 1 41 ? 4.324 0.045 3.014 1 96.69 41 ASN B O 1
ATOM 896 N N . ILE B 1 42 ? 6.531 0.25 3.324 1 96.81 42 ILE B N 1
ATOM 897 C CA . ILE B 1 42 ? 6.77 0.669 1.948 1 96.81 42 ILE B CA 1
ATOM 898 C C . ILE B 1 42 ? 6.391 -0.458 0.991 1 96.81 42 ILE B C 1
ATOM 900 O O . ILE B 1 42 ? 5.816 -0.213 -0.071 1 96.81 42 ILE B O 1
ATOM 904 N N . VAL B 1 43 ? 6.699 -1.638 1.369 1 98.25 43 VAL B N 1
ATOM 905 C CA . VAL B 1 43 ? 6.41 -2.801 0.538 1 98.25 43 VAL B CA 1
ATOM 906 C C . VAL B 1 43 ? 4.91 -2.896 0.286 1 98.25 43 VAL B C 1
ATOM 908 O O . VAL B 1 43 ? 4.473 -3.049 -0.857 1 98.25 43 VAL B O 1
ATOM 911 N N . LYS B 1 44 ? 4.148 -2.729 1.304 1 98 44 LYS B N 1
ATOM 912 C CA . LYS B 1 44 ? 2.697 -2.814 1.171 1 98 44 LYS B CA 1
ATOM 913 C C . LYS B 1 44 ? 2.15 -1.655 0.341 1 98 44 LYS B C 1
ATOM 915 O O . LYS B 1 44 ? 1.252 -1.843 -0.48 1 98 44 LYS B O 1
ATOM 920 N N . MET B 1 45 ? 2.721 -0.513 0.51 1 98.25 45 MET B N 1
ATOM 921 C CA . MET B 1 45 ? 2.309 0.64 -0.287 1 98.25 45 MET B CA 1
ATOM 922 C C . MET B 1 45 ? 2.654 0.436 -1.758 1 98.25 45 MET B C 1
ATOM 924 O O . MET B 1 45 ? 1.876 0.804 -2.639 1 98.25 45 MET B O 1
ATOM 928 N N . ALA B 1 46 ? 3.799 -0.149 -1.986 1 98.38 46 ALA B N 1
ATOM 929 C CA . ALA B 1 46 ? 4.238 -0.435 -3.35 1 98.38 46 ALA B CA 1
ATOM 930 C C . ALA B 1 46 ? 3.297 -1.42 -4.035 1 98.38 46 ALA B C 1
ATOM 932 O O . ALA B 1 46 ? 3.051 -1.317 -5.238 1 98.38 46 ALA B O 1
ATOM 933 N N . ILE B 1 47 ? 2.828 -2.342 -3.266 1 98.44 47 ILE B N 1
ATOM 934 C CA . ILE B 1 47 ? 1.853 -3.281 -3.809 1 98.44 47 ILE B CA 1
ATOM 935 C C . ILE B 1 47 ? 0.592 -2.529 -4.23 1 98.44 47 ILE B C 1
ATOM 937 O O . ILE B 1 47 ? 0.037 -2.785 -5.301 1 98.44 47 ILE B O 1
ATOM 941 N N . GLY B 1 48 ? 0.114 -1.643 -3.432 1 98.12 48 GLY B N 1
ATOM 942 C CA . GLY B 1 48 ? -1.017 -0.806 -3.803 1 98.12 48 GLY B CA 1
ATOM 943 C C . GLY B 1 48 ? -0.787 -0.028 -5.086 1 98.12 48 GLY B C 1
ATOM 944 O O . GLY B 1 48 ? -1.697 0.112 -5.902 1 98.12 48 GLY B O 1
ATOM 945 N N . TRP B 1 49 ? 0.374 0.48 -5.219 1 97.5 49 TRP B N 1
ATOM 946 C CA . TRP B 1 49 ? 0.799 1.195 -6.414 1 97.5 49 TRP B CA 1
ATOM 947 C C . TRP B 1 49 ? 0.623 0.329 -7.656 1 97.5 49 TRP B C 1
ATOM 949 O O . TRP B 1 49 ? -0.006 0.75 -8.633 1 97.5 49 TRP B O 1
ATOM 959 N N . LEU B 1 50 ? 1.14 -0.811 -7.594 1 98.06 50 LEU B N 1
ATOM 960 C CA . LEU B 1 50 ? 1.058 -1.748 -8.711 1 98.06 50 LEU B CA 1
ATOM 961 C C . LEU B 1 50 ? -0.389 -2.152 -8.977 1 98.06 50 LEU B C 1
ATOM 963 O O . LEU B 1 50 ? -0.775 -2.375 -10.125 1 98.06 50 LEU B O 1
ATOM 967 N N . ALA B 1 51 ? -1.14 -2.256 -7.879 1 97.19 51 ALA B N 1
ATOM 968 C CA . ALA B 1 51 ? -2.557 -2.576 -8.023 1 97.19 51 ALA B CA 1
ATOM 969 C C . ALA B 1 51 ? -3.285 -1.495 -8.82 1 97.19 51 ALA B C 1
ATOM 971 O O . ALA B 1 51 ? -4.121 -1.8 -9.672 1 97.19 51 ALA B O 1
ATOM 972 N N . ARG B 1 52 ? -2.961 -0.283 -8.562 1 96.69 52 ARG B N 1
ATOM 973 C CA . ARG B 1 52 ? -3.572 0.841 -9.258 1 96.69 52 ARG B CA 1
ATOM 974 C C . ARG B 1 52 ? -3.207 0.83 -10.742 1 96.69 52 ARG B C 1
ATOM 976 O O . ARG B 1 52 ? -4.02 1.205 -11.586 1 96.69 52 ARG B O 1
ATOM 983 N N . GLU B 1 53 ? -2.045 0.449 -11.055 1 96 53 GLU B N 1
ATOM 984 C CA . GLU B 1 53 ? -1.579 0.368 -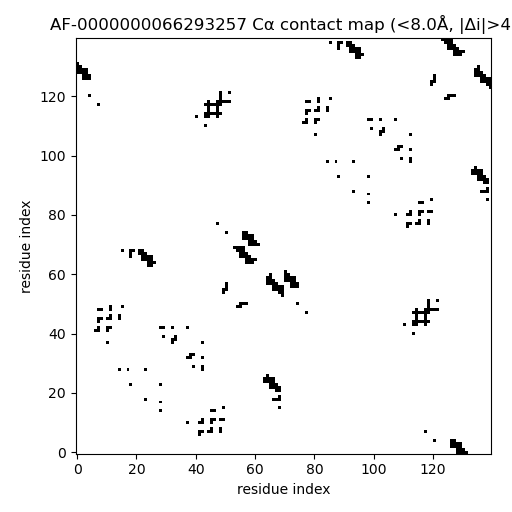12.438 1 96 53 GLU B CA 1
ATOM 985 C C . GLU B 1 53 ? -2.164 -0.85 -13.141 1 96 53 GLU B C 1
ATOM 987 O O . GLU B 1 53 ? -1.939 -1.046 -14.344 1 96 53 GLU B O 1
ATOM 992 N N . ASP B 1 54 ? -2.896 -1.701 -12.328 1 95.56 54 ASP B N 1
ATOM 993 C CA . ASP B 1 54 ? -3.541 -2.904 -12.844 1 95.56 54 ASP B CA 1
ATOM 994 C C . ASP B 1 54 ? -2.51 -3.893 -13.383 1 95.56 54 ASP B C 1
ATOM 996 O O . ASP B 1 54 ? -2.74 -4.543 -14.406 1 95.56 54 ASP B O 1
ATOM 1000 N N . LYS B 1 55 ? -1.361 -4.02 -12.734 1 96.56 55 LYS B N 1
ATOM 1001 C CA . LYS B 1 55 ? -0.276 -4.895 -13.164 1 96.56 55 LYS B CA 1
ATOM 1002 C C . LYS B 1 55 ? -0.254 -6.184 -12.352 1 96.56 55 LYS B C 1
ATOM 1004 O O . LYS B 1 55 ? 0.38 -7.164 -12.75 1 96.56 55 LYS B O 1
ATOM 1009 N N . ILE B 1 56 ? -0.968 -6.129 -11.25 1 97.81 56 ILE B N 1
ATOM 1010 C CA . ILE B 1 56 ? -0.924 -7.293 -10.367 1 97.81 56 ILE B CA 1
ATOM 1011 C C . ILE B 1 56 ? -2.336 -7.641 -9.906 1 97.81 56 ILE B C 1
ATOM 1013 O O . ILE B 1 56 ? -3.244 -6.809 -9.977 1 97.81 56 ILE B O 1
ATOM 1017 N N . PHE B 1 57 ? -2.475 -8.875 -9.492 1 97.62 57 PHE B N 1
ATOM 1018 C CA . PHE B 1 57 ? -3.648 -9.344 -8.766 1 97.62 57 PHE B CA 1
ATOM 1019 C C . PHE B 1 57 ? -3.34 -9.492 -7.277 1 97.62 57 PHE B C 1
ATOM 1021 O O . PHE B 1 57 ? -2.324 -10.086 -6.906 1 97.62 57 PHE B O 1
ATOM 1028 N N . VAL B 1 58 ? -4.105 -8.914 -6.484 1 97.56 58 VAL B N 1
ATOM 1029 C CA . VAL B 1 58 ? -4.023 -9.094 -5.039 1 97.56 58 VAL B CA 1
ATOM 1030 C C . VAL B 1 58 ? -5.176 -9.984 -4.562 1 97.56 58 VAL B C 1
ATOM 1032 O O . VAL B 1 58 ? -6.336 -9.562 -4.582 1 97.56 58 VAL B O 1
ATOM 1035 N N . LEU B 1 59 ? -4.805 -11.141 -4.094 1 97.5 59 LEU B N 1
ATOM 1036 C CA . LEU B 1 59 ? -5.809 -12.133 -3.725 1 97.5 59 LEU B CA 1
ATOM 1037 C C . LEU B 1 59 ? -5.703 -12.484 -2.246 1 97.5 59 LEU B C 1
ATOM 1039 O O . LEU B 1 59 ? -4.609 -12.469 -1.675 1 97.5 59 LEU B O 1
ATOM 1043 N N . LYS B 1 60 ? -6.773 -12.711 -1.68 1 94.94 60 LYS B N 1
ATOM 1044 C CA . LYS B 1 60 ? -6.809 -13.141 -0.285 1 94.94 60 LYS B CA 1
ATOM 1045 C C . LYS B 1 60 ? -7.504 -14.492 -0.144 1 94.94 60 LYS B C 1
ATOM 1047 O O . LYS B 1 60 ? -8.617 -14.68 -0.645 1 94.94 60 LYS B O 1
ATOM 1052 N N . ASP B 1 61 ? -6.742 -15.422 0.35 1 89.69 61 ASP B N 1
ATOM 1053 C CA . ASP B 1 61 ? -7.258 -16.75 0.663 1 89.69 61 ASP B CA 1
ATOM 1054 C C . ASP B 1 61 ? -7.207 -17.016 2.164 1 89.69 61 ASP B C 1
ATOM 1056 O O . ASP B 1 61 ? -6.129 -17.188 2.734 1 89.69 61 ASP B O 1
ATOM 1060 N N . ASP B 1 62 ? -8.438 -17.125 2.732 1 88.5 62 ASP B N 1
ATOM 1061 C CA . ASP B 1 62 ? -8.508 -17.234 4.184 1 88.5 62 ASP B CA 1
ATOM 1062 C C . ASP B 1 62 ? -7.707 -16.125 4.863 1 88.5 62 ASP B C 1
ATOM 1064 O O . ASP B 1 62 ? -8.039 -14.953 4.73 1 88.5 62 ASP B O 1
ATOM 1068 N N . LYS B 1 63 ? -6.633 -16.359 5.418 1 83.5 63 LYS B N 1
ATOM 1069 C 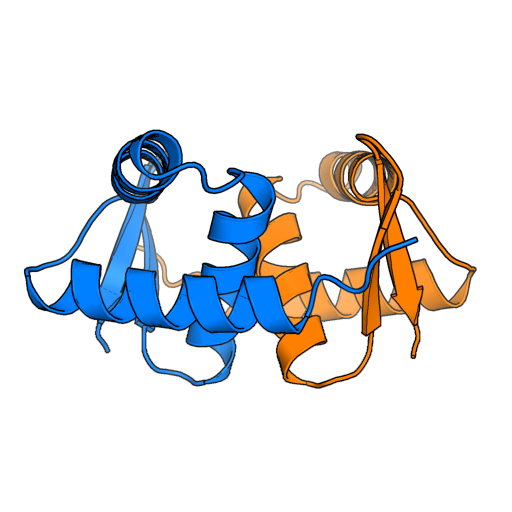CA . LYS B 1 63 ? -5.871 -15.336 6.129 1 83.5 63 LYS B CA 1
ATOM 1070 C C . LYS B 1 63 ? -4.555 -15.039 5.414 1 83.5 63 LYS B C 1
ATOM 1072 O O . LYS B 1 63 ? -3.744 -14.25 5.898 1 83.5 63 LYS B O 1
ATOM 1077 N N . LYS B 1 64 ? -4.586 -15.609 4.215 1 92.69 64 LYS B N 1
ATOM 1078 C CA . LYS B 1 64 ? -3.326 -15.438 3.498 1 92.69 64 LYS B CA 1
ATOM 1079 C C . LYS B 1 64 ? -3.51 -14.555 2.268 1 92.69 64 LYS B C 1
ATOM 1081 O O . LYS B 1 64 ? -4.516 -14.664 1.562 1 92.69 64 LYS B O 1
ATOM 1086 N N . TRP B 1 65 ? -2.529 -13.695 2.066 1 96.31 65 TRP B N 1
ATOM 1087 C CA . TRP B 1 65 ? -2.525 -12.828 0.892 1 96.31 65 TRP B CA 1
ATOM 1088 C C . TRP B 1 65 ? -1.604 -13.383 -0.19 1 96.31 65 TRP B C 1
ATOM 1090 O O . TRP B 1 65 ? -0.45 -13.727 0.083 1 96.31 65 TRP B O 1
ATOM 1100 N N . VAL B 1 66 ? -2.146 -13.477 -1.387 1 97.38 66 VAL B N 1
ATOM 1101 C CA . VAL B 1 66 ? -1.367 -13.945 -2.525 1 97.38 66 VAL B CA 1
ATOM 1102 C C . VAL B 1 66 ? -1.326 -12.867 -3.605 1 97.38 66 VAL B C 1
ATOM 1104 O O . VAL B 1 66 ? -2.365 -12.32 -3.984 1 97.38 66 VAL B O 1
ATOM 1107 N N . ILE B 1 67 ? -0.15 -12.594 -4.078 1 98.38 67 ILE B N 1
ATOM 1108 C CA . ILE B 1 67 ? 0.042 -11.578 -5.105 1 98.38 67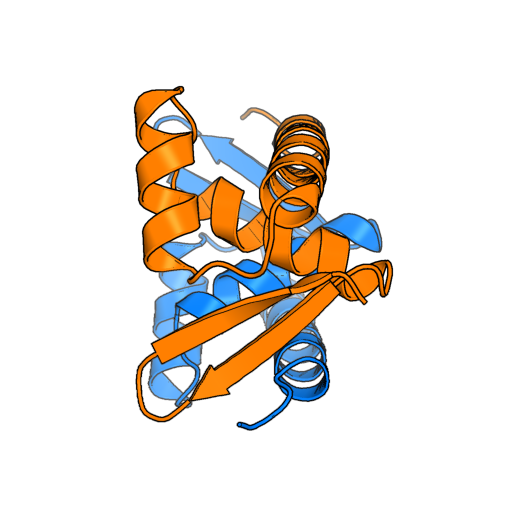 ILE B CA 1
ATOM 1109 C C . ILE B 1 67 ? 0.625 -12.219 -6.363 1 98.38 67 ILE B C 1
ATOM 1111 O O . ILE B 1 67 ? 1.555 -13.023 -6.285 1 98.38 67 ILE B O 1
ATOM 1115 N N . LYS B 1 68 ? 0.101 -11.891 -7.457 1 97.81 68 LYS B N 1
ATOM 1116 C CA . LYS B 1 68 ? 0.609 -12.414 -8.719 1 97.81 68 LYS B CA 1
ATOM 1117 C C . LYS B 1 68 ? 0.479 -11.375 -9.836 1 97.81 68 LYS B C 1
ATOM 1119 O O . LYS B 1 68 ? -0.282 -10.414 -9.711 1 97.81 68 LYS B O 1
ATOM 1124 N N . LEU B 1 69 ? 1.189 -11.594 -10.852 1 97.62 69 LEU B N 1
ATOM 1125 C CA . LEU B 1 69 ? 1.104 -10.695 -12 1 97.62 69 LEU B CA 1
ATOM 1126 C C . LEU B 1 69 ? -0.213 -10.891 -12.742 1 97.62 69 LEU B C 1
ATOM 1128 O O . LEU B 1 69 ? -0.756 -12 -12.781 1 97.62 69 LEU B O 1
ATOM 1132 N N . LYS B 1 70 ? -0.645 -9.805 -13.234 1 94.62 70 LYS B N 1
ATOM 1133 C CA . LYS B 1 70 ? -1.838 -9.875 -14.078 1 94.62 70 LYS B CA 1
ATOM 1134 C C . LYS B 1 70 ? -1.486 -10.312 -15.492 1 94.62 70 LYS B C 1
ATOM 1136 O O . LYS B 1 70 ? -0.433 -9.945 -16.016 1 94.62 70 LYS B O 1
#

Nearest PDB structures (foldseek):
  2mh2-assembly1_A  TM=9.040E-01  e=5.101E-04  Mus musculus
  8a39-assembly2_BP1-2  TM=9.142E-01  e=2.647E-02  Escherichia coli W
  3l09-assembly2_C  TM=6.907E-01  e=2.006E-02  Jannaschia sp. CCS1
  4y66-assembly2_C  TM=7.523E-01  e=7.484E-02  Giardia lamblia ATCC 50803
  5icg-assembly1_A-2  TM=6.622E-01  e=1.396E-01  Thalictrum flavum subsp. glaucum

pLDDT: mean 96.25, std 2.96, range [81.75, 98.44]

Sequence (140 aa):
MEDMWGKIGETAGKIYHLLEGGEKSLSQIEKILRKEGYNSNIVKMAIGWLAREDKIFVLKDDKKWVIKLKMEDMWGKIGETAGKIYHLLEGGEKSLSQIEKILRKEGYNSNIVKMAIGWLAREDKIFVLKDDKKWVIKLK